Protein AF-A0A537V9W8-F1 (afdb_monomer_lite)

Sequence (168 aa):
MSMQPLAAMGPPVALKEPRRPSRHGRLRAAEVRWGLAFIAPYVAVFLAFVVHPYAYVLWMAADPSLYADLIDDRLFLPTLVNTLLFVGLGVNLKMFLALLLSGFFLRPRRWIRILLAIYVLPWVFAAAQTCLSFHWMLIGEQGLVDGLLLQLFGIEGPIWFNGRWLGL

Radius of gyration: 36.36 Å; chains: 1; bounding box: 36×88×121 Å

Secondary structure (DSSP, 8-state):
----------------------THHHHHHHHHHHHHHHHHHHHHHHIIIIIHHHHHHHHHTT-THHHHHHHH-TTHHHHHHHHHHIIIIIIHHHHHHHHHHHHHHTS--HHHHHHHHHHHGGGGS-HHHHHHHHHHHT-TTT-HHHHHHHHHH-PPPP-TTT-TTT--

pLDDT: mean 80.03, std 14.41, range [41.38, 97.5]

Foldseek 3Di:
DDDDDPPDPDPPPPPPPPPDPCCVVVVVVVVVVVVCVVCVVVVVCCCVPPVVVVVVVVVVVPDPVVVVVQVPDPVNVVVVVVVCCCVVPVVVVVVVVVVVLVVVLVDPDPVNVVVVVVVCVVVPDDPVVVVVVVCQLQQAPRHVVQVVCCVPPVDRRDNQPPDPVSVD

Structure (mmCIF, N/CA/C/O backbone):
data_AF-A0A537V9W8-F1
#
_entry.id   AF-A0A537V9W8-F1
#
loop_
_atom_site.group_PDB
_atom_site.id
_atom_site.type_symbol
_atom_site.label_atom_id
_atom_site.label_alt_id
_atom_site.label_comp_id
_atom_site.label_asym_id
_atom_site.label_entity_id
_atom_site.label_seq_id
_atom_site.pdbx_PDB_ins_code
_atom_site.Cartn_x
_atom_site.Cartn_y
_atom_site.Cartn_z
_atom_site.occupancy
_atom_site.B_iso_or_equiv
_atom_site.auth_seq_id
_atom_site.auth_comp_id
_atom_site.auth_asym_id
_atom_site.auth_atom_id
_atom_site.pdbx_PDB_model_num
ATOM 1 N N . MET A 1 1 ? 4.864 60.487 -85.277 1.00 41.38 1 MET A N 1
ATOM 2 C CA . MET A 1 1 ? 6.188 60.145 -84.709 1.00 41.38 1 MET A CA 1
ATOM 3 C C . MET A 1 1 ? 5.961 59.791 -83.255 1.00 41.38 1 MET A C 1
ATOM 5 O O . MET A 1 1 ? 5.353 60.598 -82.580 1.00 41.38 1 MET A O 1
ATOM 9 N N . SER A 1 2 ? 6.321 58.654 -82.688 1.00 42.88 2 SER A N 1
ATOM 10 C CA . SER A 1 2 ? 6.930 57.402 -83.142 1.00 42.88 2 SER A CA 1
ATOM 11 C C . SER A 1 2 ? 6.913 56.517 -81.892 1.00 42.88 2 SER A C 1
ATOM 13 O O . SER A 1 2 ? 7.166 57.004 -80.794 1.00 42.88 2 SER A O 1
ATOM 15 N N . MET A 1 3 ? 6.581 55.241 -82.058 1.00 45.91 3 MET A N 1
ATOM 16 C CA . MET A 1 3 ? 6.700 54.218 -81.020 1.00 45.91 3 MET A CA 1
ATOM 17 C C . MET A 1 3 ? 8.117 54.180 -80.435 1.00 45.91 3 MET A C 1
ATOM 19 O O . MET A 1 3 ? 9.066 54.239 -81.212 1.00 45.91 3 MET A O 1
ATOM 23 N N . GLN A 1 4 ? 8.254 53.967 -79.122 1.00 61.38 4 GLN A N 1
ATOM 24 C CA . GLN A 1 4 ? 9.169 52.952 -78.581 1.00 61.38 4 GLN A CA 1
ATOM 25 C C . GLN A 1 4 ? 8.904 52.696 -77.082 1.00 61.38 4 GLN A C 1
ATOM 27 O O . GLN A 1 4 ? 8.902 53.636 -76.289 1.00 61.38 4 GLN A O 1
ATOM 32 N N . PRO A 1 5 ? 8.673 51.433 -76.679 1.00 57.50 5 PRO A N 1
ATOM 33 C CA . PRO A 1 5 ? 8.565 51.039 -75.283 1.00 57.50 5 PRO A CA 1
ATOM 34 C C . PRO A 1 5 ? 9.969 50.816 -74.707 1.00 57.50 5 PRO A C 1
ATOM 36 O O . PRO A 1 5 ? 10.781 50.104 -75.299 1.00 57.50 5 PRO A O 1
ATOM 39 N N . LEU A 1 6 ? 10.262 51.385 -73.536 1.00 50.78 6 LEU A N 1
ATOM 40 C CA . LEU A 1 6 ? 11.489 51.067 -72.810 1.00 50.78 6 LEU A CA 1
ATOM 41 C C . LEU A 1 6 ? 11.299 49.720 -72.099 1.00 50.78 6 LEU A C 1
ATOM 43 O O . LEU A 1 6 ? 10.875 49.635 -70.948 1.00 50.78 6 LEU A O 1
ATOM 47 N N . ALA A 1 7 ? 11.574 48.653 -72.842 1.00 58.75 7 ALA A N 1
ATOM 48 C CA . ALA A 1 7 ? 11.777 47.319 -72.314 1.00 58.75 7 ALA A CA 1
ATOM 49 C C . ALA A 1 7 ? 13.014 47.324 -71.403 1.00 58.75 7 ALA A C 1
ATOM 51 O O . ALA A 1 7 ? 14.148 47.316 -71.872 1.00 58.75 7 ALA A O 1
ATOM 52 N N . ALA A 1 8 ? 12.787 47.335 -70.093 1.00 58.97 8 ALA A N 1
ATOM 53 C CA . ALA A 1 8 ? 13.813 47.059 -69.094 1.00 58.97 8 ALA A CA 1
ATOM 54 C C . ALA A 1 8 ? 13.220 46.246 -67.932 1.00 58.97 8 ALA A C 1
ATOM 56 O O . ALA A 1 8 ? 13.356 46.597 -66.766 1.00 58.97 8 ALA A O 1
ATOM 57 N N . MET A 1 9 ? 12.544 45.139 -68.252 1.00 56.44 9 MET A N 1
ATOM 58 C CA . MET A 1 9 ? 12.423 44.020 -67.317 1.00 56.44 9 MET A CA 1
ATOM 59 C C . MET A 1 9 ? 13.551 43.050 -67.657 1.00 56.44 9 MET A C 1
ATOM 61 O O . MET A 1 9 ? 13.447 42.262 -68.596 1.00 56.44 9 MET A O 1
ATOM 65 N N . GLY A 1 10 ? 14.663 43.160 -66.926 1.00 59.12 10 GLY A N 1
ATOM 66 C CA . GLY A 1 10 ? 15.675 42.108 -66.914 1.00 59.12 10 GLY A CA 1
ATOM 67 C C . GLY A 1 10 ? 15.021 40.768 -66.549 1.00 59.12 10 GLY A C 1
ATOM 68 O O . GLY A 1 10 ? 13.994 40.760 -65.863 1.00 59.12 10 GLY A O 1
ATOM 69 N N . PRO A 1 11 ? 15.561 39.634 -67.025 1.00 66.31 11 PRO A N 1
ATOM 70 C CA . PRO A 1 11 ? 14.960 38.336 -66.756 1.00 66.31 11 PRO A CA 1
ATOM 71 C C . PRO A 1 11 ? 14.839 38.140 -65.240 1.00 66.31 11 PRO A C 1
ATOM 73 O O . PRO A 1 11 ? 15.757 38.537 -64.512 1.00 66.31 11 PRO A O 1
ATOM 76 N N . PRO A 1 12 ? 13.745 37.536 -64.734 1.00 61.97 12 PRO A N 1
ATOM 77 C CA . PRO A 1 12 ? 13.698 37.153 -63.336 1.00 61.97 12 PRO A CA 1
ATOM 78 C C . PRO A 1 12 ? 14.886 36.224 -63.110 1.00 61.97 12 PRO A C 1
ATOM 80 O O . PRO A 1 12 ? 14.979 35.157 -63.720 1.00 61.97 12 PRO A O 1
ATOM 83 N N . VAL A 1 13 ? 15.837 36.664 -62.286 1.00 62.78 13 VAL A N 1
ATOM 84 C CA . VAL A 1 13 ? 16.929 35.817 -61.824 1.00 62.78 13 VAL A CA 1
ATOM 85 C C . VAL A 1 13 ? 16.254 34.681 -61.076 1.00 62.78 13 VAL A C 1
ATOM 87 O O . VAL A 1 13 ? 15.817 34.839 -59.937 1.00 62.78 13 VAL A O 1
ATOM 90 N N . ALA A 1 14 ? 16.092 33.550 -61.758 1.00 64.06 14 ALA A N 1
ATOM 91 C CA . ALA A 1 14 ? 15.608 32.326 -61.165 1.00 64.06 14 ALA A CA 1
ATOM 92 C C . ALA A 1 14 ? 16.678 31.887 -60.167 1.00 64.06 14 ALA A C 1
ATOM 94 O O . ALA A 1 14 ? 17.640 31.199 -60.518 1.00 64.06 14 ALA A O 1
ATOM 95 N N . LEU A 1 15 ? 16.538 32.349 -58.922 1.00 61.12 15 LEU A N 1
ATOM 96 C CA . LEU A 1 15 ? 17.266 31.820 -57.786 1.00 61.12 15 LEU A CA 1
ATOM 97 C C . LEU A 1 15 ? 16.910 30.341 -57.729 1.00 61.12 15 LEU A C 1
ATOM 99 O O . LEU A 1 15 ? 15.830 29.945 -57.296 1.00 61.12 15 LEU A O 1
ATOM 103 N N . LYS A 1 16 ? 17.811 29.523 -58.267 1.00 57.47 16 LYS A N 1
ATOM 104 C CA . LYS A 1 16 ? 17.745 28.076 -58.188 1.00 57.47 16 LYS A CA 1
ATOM 105 C C . LYS A 1 16 ? 17.944 27.747 -56.717 1.00 57.47 16 LYS A C 1
ATOM 107 O O . LYS A 1 16 ? 19.079 27.594 -56.269 1.00 57.47 16 LYS A O 1
ATOM 112 N N . GLU A 1 17 ? 16.854 27.728 -55.953 1.00 64.19 17 GLU A N 1
ATOM 113 C CA . GLU A 1 17 ? 16.908 27.307 -54.563 1.00 64.19 17 GLU A CA 1
ATOM 114 C C . GLU A 1 17 ? 17.585 25.935 -54.537 1.00 64.19 17 GLU A C 1
ATOM 116 O O . GLU A 1 17 ? 17.159 25.023 -55.262 1.00 64.19 17 GLU A O 1
ATOM 121 N N . PRO A 1 18 ? 18.679 25.766 -53.777 1.00 58.38 18 PRO A N 1
ATOM 122 C CA . PRO A 1 18 ? 19.305 24.469 -53.673 1.00 58.38 18 PRO A CA 1
ATOM 123 C C . PRO A 1 18 ? 18.274 23.544 -53.032 1.00 58.38 18 PRO A C 1
ATOM 125 O O . PRO A 1 18 ? 17.971 23.668 -51.845 1.00 58.38 18 PRO A O 1
ATOM 128 N N . ARG A 1 19 ? 17.715 22.625 -53.831 1.00 59.91 19 ARG A N 1
ATOM 129 C CA . ARG A 1 19 ? 16.900 21.504 -53.352 1.00 59.91 19 ARG A CA 1
ATOM 130 C C . ARG A 1 19 ? 17.710 20.801 -52.266 1.00 59.91 19 ARG A C 1
ATOM 132 O O . ARG A 1 19 ? 18.621 20.030 -52.565 1.00 59.91 19 ARG A O 1
ATOM 139 N N . ARG A 1 20 ? 17.413 21.104 -51.000 1.00 60.12 20 ARG A N 1
ATOM 140 C CA . ARG A 1 20 ? 18.037 20.438 -49.858 1.00 60.12 20 ARG A CA 1
ATOM 141 C C . ARG A 1 20 ? 17.693 18.952 -49.981 1.00 60.12 20 ARG A C 1
ATOM 143 O O . ARG A 1 20 ? 16.504 18.628 -50.020 1.00 60.12 20 ARG A O 1
ATOM 150 N N . PRO A 1 21 ? 18.677 18.042 -50.076 1.00 55.78 21 PRO A N 1
ATOM 151 C CA . PRO A 1 21 ? 18.371 16.625 -50.161 1.00 55.78 21 PRO A CA 1
ATOM 152 C C . PRO A 1 21 ? 17.635 16.203 -48.886 1.00 55.78 21 PRO A C 1
ATOM 154 O O . PRO A 1 21 ? 17.950 16.662 -47.785 1.00 55.78 21 PRO A O 1
ATOM 157 N N . SER A 1 22 ? 16.642 15.331 -49.036 1.00 57.88 22 SER A N 1
ATOM 158 C CA . SER A 1 22 ? 15.777 14.809 -47.976 1.00 57.88 22 SER A CA 1
ATOM 159 C C . SER A 1 22 ? 16.538 13.904 -46.990 1.00 57.88 22 SER A C 1
ATOM 161 O O . SER A 1 22 ? 16.268 12.715 -46.848 1.00 57.88 22 SER A O 1
ATOM 163 N N . ARG A 1 23 ? 17.479 14.469 -46.221 1.00 55.06 23 ARG A N 1
ATOM 164 C CA . ARG A 1 23 ? 18.140 13.795 -45.084 1.00 55.06 23 ARG A CA 1
ATOM 165 C C . ARG A 1 23 ? 17.179 13.458 -43.933 1.00 55.06 23 ARG A C 1
ATOM 167 O O . ARG A 1 23 ? 17.534 12.671 -43.061 1.00 55.06 23 ARG A O 1
ATOM 174 N N . HIS A 1 24 ? 15.957 13.991 -43.962 1.00 55.22 24 HIS A N 1
ATOM 175 C CA . HIS A 1 24 ? 14.933 13.809 -42.931 1.00 55.22 24 HIS A CA 1
ATOM 176 C C . HIS A 1 24 ? 14.538 12.340 -42.687 1.00 55.22 24 HIS A C 1
ATOM 178 O O . HIS A 1 24 ? 14.212 11.993 -41.559 1.00 55.22 24 HIS A O 1
ATOM 184 N N . GLY A 1 25 ? 14.610 11.450 -43.688 1.00 58.84 25 GLY A N 1
ATOM 185 C CA . GLY A 1 25 ? 14.253 10.033 -43.501 1.00 58.84 25 GLY A CA 1
ATOM 186 C C . GLY A 1 25 ? 15.277 9.234 -42.682 1.00 58.84 25 GLY A C 1
ATOM 187 O O . GLY A 1 25 ? 14.910 8.444 -41.815 1.00 58.84 25 GLY A O 1
ATOM 188 N N . ARG A 1 26 ? 16.579 9.469 -42.912 1.00 59.00 26 ARG A N 1
ATOM 189 C CA . ARG A 1 26 ? 17.666 8.793 -42.177 1.00 59.00 26 ARG A CA 1
ATOM 190 C C . ARG A 1 26 ? 17.887 9.373 -40.781 1.00 59.00 26 ARG A C 1
ATOM 192 O O . ARG A 1 26 ? 18.216 8.614 -39.874 1.00 59.00 26 ARG A O 1
ATOM 199 N N . LEU A 1 27 ? 17.691 10.683 -40.614 1.00 59.25 27 LEU A N 1
ATOM 200 C CA . LEU A 1 27 ? 17.756 11.340 -39.305 1.00 59.25 27 LEU A CA 1
ATOM 201 C C . LEU A 1 27 ? 16.634 10.832 -38.387 1.00 59.25 27 LEU A C 1
ATOM 203 O O . LEU A 1 27 ? 16.935 10.390 -37.286 1.00 59.25 27 LEU A O 1
ATOM 207 N N . ARG A 1 28 ? 15.400 10.684 -38.895 1.00 67.69 28 ARG A N 1
ATOM 208 C CA . ARG A 1 28 ? 14.285 10.075 -38.144 1.00 67.69 28 ARG A CA 1
ATOM 209 C C . ARG A 1 28 ? 14.550 8.631 -37.708 1.00 67.69 28 ARG A C 1
ATOM 211 O O . ARG A 1 28 ? 14.278 8.277 -36.569 1.00 67.69 28 ARG A O 1
ATOM 218 N N . ALA A 1 29 ? 15.109 7.784 -38.576 1.00 72.88 29 ALA A N 1
ATOM 219 C CA . ALA A 1 29 ? 15.437 6.402 -38.203 1.00 72.88 29 ALA A CA 1
ATOM 220 C C . ALA A 1 29 ? 16.586 6.320 -37.178 1.00 72.88 29 ALA A C 1
ATOM 222 O O . ALA A 1 29 ? 16.612 5.428 -36.331 1.00 72.88 29 ALA A O 1
ATOM 223 N N . ALA A 1 30 ? 17.551 7.242 -37.240 1.00 77.81 30 ALA A N 1
ATOM 224 C CA . ALA A 1 30 ? 18.599 7.349 -36.230 1.00 77.81 30 ALA A CA 1
ATOM 225 C C . ALA A 1 30 ? 18.037 7.841 -34.887 1.00 77.81 30 ALA A C 1
ATOM 227 O O . ALA A 1 30 ? 18.322 7.221 -33.869 1.00 77.81 30 ALA A O 1
ATOM 228 N N . GLU A 1 31 ? 17.194 8.872 -34.893 1.00 81.88 31 GLU A N 1
ATOM 229 C CA . GLU A 1 31 ? 16.501 9.404 -33.711 1.00 81.88 31 GLU A CA 1
ATOM 230 C C . GLU A 1 31 ? 15.639 8.338 -33.022 1.00 81.88 31 GLU A C 1
ATOM 232 O O . GLU A 1 31 ? 15.724 8.179 -31.808 1.00 81.88 31 GLU A O 1
ATOM 237 N N . VAL A 1 32 ? 14.886 7.536 -33.785 1.00 83.25 32 VAL A N 1
ATOM 238 C CA . VAL A 1 32 ? 14.079 6.430 -33.238 1.00 83.25 32 VAL A CA 1
ATOM 239 C C . VAL A 1 32 ? 14.953 5.350 -32.600 1.00 83.25 32 VAL A C 1
ATOM 241 O O . VAL A 1 32 ? 14.614 4.854 -31.531 1.00 83.25 32 VAL A O 1
ATOM 244 N N . ARG A 1 33 ? 16.096 4.993 -33.202 1.00 87.56 33 ARG A N 1
ATOM 245 C CA . ARG A 1 33 ? 17.017 4.005 -32.607 1.00 87.56 33 ARG A CA 1
ATOM 246 C C . ARG A 1 33 ? 17.653 4.507 -31.317 1.00 87.56 33 ARG A C 1
ATOM 248 O O . ARG A 1 33 ? 17.763 3.734 -30.374 1.00 87.56 33 ARG A O 1
ATOM 255 N N . TRP A 1 34 ? 18.044 5.779 -31.263 1.00 88.75 34 TRP A N 1
ATOM 256 C CA . TRP A 1 34 ? 18.575 6.378 -30.038 1.00 88.75 34 TRP A CA 1
ATOM 257 C C . TRP A 1 34 ? 17.495 6.504 -28.962 1.00 88.75 34 TRP A C 1
ATOM 259 O O . TRP A 1 34 ? 17.744 6.137 -27.819 1.00 88.75 34 TRP A O 1
ATOM 269 N N . GLY A 1 35 ? 16.276 6.9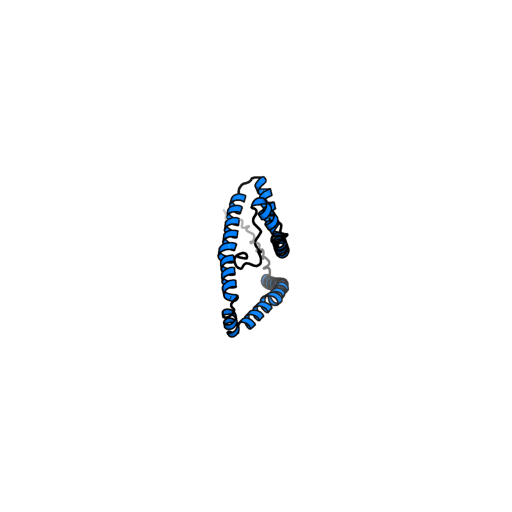08 -29.329 1.00 87.69 35 GLY A N 1
ATOM 270 C CA . GLY A 1 35 ? 15.125 6.897 -28.423 1.00 87.69 35 GLY A CA 1
ATOM 271 C C . GLY A 1 35 ? 14.829 5.499 -27.874 1.00 87.69 35 GLY A C 1
ATOM 272 O O . GLY A 1 35 ? 14.659 5.331 -26.669 1.00 87.69 35 GLY A O 1
ATOM 273 N N . LEU A 1 36 ? 14.857 4.475 -28.732 1.00 89.88 36 LEU A N 1
ATOM 274 C CA . LEU A 1 36 ? 14.677 3.087 -28.313 1.00 89.88 36 LEU A CA 1
ATOM 275 C C . LEU A 1 36 ? 15.817 2.618 -27.403 1.00 89.88 36 LEU A C 1
ATOM 277 O O . LEU A 1 36 ? 15.546 1.944 -26.420 1.00 89.88 36 LEU A O 1
ATOM 281 N N . ALA A 1 37 ? 17.065 3.002 -27.678 1.00 93.38 37 ALA A N 1
ATOM 282 C CA . ALA A 1 37 ? 18.205 2.667 -26.827 1.00 93.38 37 ALA A CA 1
ATOM 283 C C . ALA A 1 37 ? 18.088 3.278 -25.419 1.00 93.38 37 ALA A C 1
ATOM 285 O O . ALA A 1 37 ? 18.449 2.622 -24.447 1.00 93.38 37 ALA A O 1
ATOM 286 N N . PHE A 1 38 ? 17.532 4.489 -25.291 1.00 94.81 38 PHE A N 1
ATOM 287 C CA . PHE A 1 38 ? 17.257 5.104 -23.986 1.00 94.81 38 PHE A CA 1
ATOM 288 C C . PHE A 1 38 ? 16.103 4.432 -23.236 1.00 94.81 38 PHE A C 1
ATOM 290 O O . PHE A 1 38 ? 16.152 4.326 -22.014 1.00 94.81 38 PHE A O 1
ATOM 297 N N . ILE A 1 39 ? 15.078 3.961 -23.949 1.00 96.00 39 ILE A N 1
ATOM 298 C CA . ILE A 1 39 ? 13.910 3.293 -23.353 1.00 96.00 39 ILE A CA 1
ATOM 299 C C . ILE A 1 39 ? 14.207 1.819 -23.026 1.00 96.00 39 ILE A C 1
ATOM 301 O O . ILE A 1 39 ? 13.679 1.283 -22.052 1.00 96.00 39 ILE A O 1
ATOM 305 N N . ALA A 1 40 ? 15.076 1.171 -23.804 1.00 95.56 40 ALA A N 1
ATOM 306 C CA . ALA A 1 40 ? 15.434 -0.237 -23.677 1.00 95.56 40 ALA A CA 1
ATOM 307 C C . ALA A 1 40 ? 15.793 -0.680 -22.245 1.00 95.56 40 ALA A C 1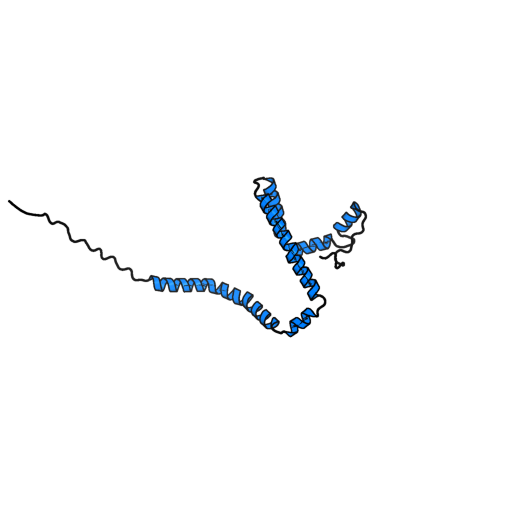
ATOM 309 O O . ALA A 1 40 ? 15.224 -1.683 -21.817 1.00 95.56 40 ALA A O 1
ATOM 310 N N . PRO A 1 41 ? 16.650 0.017 -21.465 1.00 96.00 41 PRO A N 1
ATOM 311 C CA . PRO A 1 41 ? 16.949 -0.404 -20.096 1.00 96.00 41 PRO A CA 1
ATOM 312 C C . PRO A 1 41 ? 15.723 -0.343 -19.177 1.00 96.00 41 PRO A C 1
ATOM 314 O O . PRO A 1 41 ? 15.530 -1.246 -18.367 1.00 96.00 41 PRO A O 1
ATOM 317 N N . TYR A 1 42 ? 14.851 0.660 -19.329 1.00 95.94 42 TYR A N 1
ATOM 318 C CA . TYR A 1 42 ? 13.619 0.759 -18.539 1.00 95.94 42 TYR A CA 1
ATOM 319 C C . TYR A 1 42 ? 12.653 -0.377 -18.864 1.00 95.94 42 TYR A C 1
ATOM 321 O O . TYR A 1 42 ? 12.108 -1.003 -17.957 1.00 95.94 42 TYR A O 1
ATOM 329 N N . VAL A 1 43 ? 12.473 -0.673 -20.153 1.00 96.75 43 VAL A N 1
ATOM 330 C CA . VAL A 1 43 ? 11.626 -1.787 -20.595 1.00 96.75 43 VAL A CA 1
ATOM 331 C C . VAL A 1 43 ? 12.211 -3.115 -20.134 1.00 96.75 43 VAL A C 1
ATOM 333 O O . VAL A 1 43 ? 11.468 -3.949 -19.633 1.00 96.75 43 VAL A O 1
ATOM 336 N N . ALA A 1 44 ? 13.526 -3.310 -20.232 1.00 96.94 44 ALA A N 1
ATOM 337 C CA . ALA A 1 44 ? 14.178 -4.528 -19.765 1.00 96.94 44 ALA A CA 1
ATOM 338 C C . ALA A 1 44 ? 13.958 -4.749 -18.261 1.00 96.94 44 ALA A C 1
ATOM 340 O O . ALA A 1 44 ? 13.559 -5.841 -17.861 1.00 96.94 44 ALA A O 1
ATOM 341 N N . VAL A 1 45 ? 14.139 -3.711 -17.436 1.00 97.38 45 VAL A N 1
ATOM 342 C CA . VAL A 1 45 ? 13.867 -3.778 -15.990 1.00 97.38 45 VAL A CA 1
ATOM 343 C C . VAL A 1 45 ? 12.387 -4.056 -15.723 1.00 97.38 45 VAL A C 1
ATOM 345 O O . VAL A 1 45 ? 12.069 -4.931 -14.922 1.00 97.38 45 VAL A O 1
ATOM 348 N N . PHE A 1 46 ? 11.475 -3.373 -16.416 1.00 97.50 46 PHE A N 1
ATOM 349 C CA . PHE A 1 46 ? 10.036 -3.606 -16.277 1.00 97.50 46 PHE A CA 1
ATOM 350 C C . PHE A 1 46 ? 9.650 -5.047 -16.640 1.00 97.50 46 PHE A C 1
ATOM 352 O O . PHE A 1 46 ? 8.914 -5.703 -15.906 1.00 97.50 46 PHE A O 1
ATOM 359 N N . LEU A 1 47 ? 10.179 -5.583 -17.737 1.00 97.50 47 LEU A N 1
ATOM 360 C CA . LEU A 1 47 ? 9.912 -6.959 -18.145 1.00 97.50 47 LEU A CA 1
ATOM 361 C C . LEU A 1 47 ? 10.479 -7.968 -17.139 1.00 97.50 47 LEU A C 1
ATOM 363 O O . LEU A 1 47 ? 9.779 -8.902 -16.755 1.00 97.50 47 LEU A O 1
ATOM 367 N N . ALA A 1 48 ? 11.714 -7.761 -16.682 1.00 97.19 48 ALA A N 1
ATOM 368 C CA . ALA A 1 48 ? 12.391 -8.677 -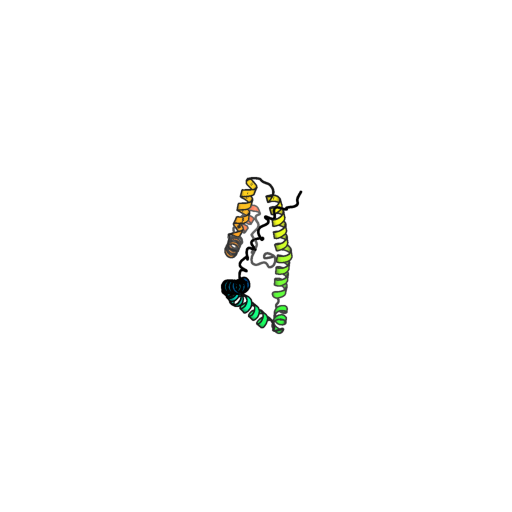15.768 1.00 97.19 48 ALA A CA 1
ATOM 369 C C . ALA A 1 48 ? 11.784 -8.681 -14.355 1.00 97.19 48 ALA A C 1
ATOM 371 O O . ALA A 1 48 ? 11.656 -9.741 -13.750 1.00 97.19 48 ALA A O 1
ATOM 372 N N . PHE A 1 49 ? 11.399 -7.516 -13.825 1.00 97.06 49 PHE A N 1
ATOM 373 C CA . PHE A 1 49 ? 10.967 -7.379 -12.427 1.00 97.06 49 PHE A CA 1
ATOM 374 C C . PHE A 1 49 ? 9.462 -7.201 -12.240 1.00 97.06 49 PHE A C 1
ATOM 376 O O . PHE A 1 49 ? 8.976 -7.359 -11.124 1.00 97.06 49 PHE A O 1
ATOM 383 N N . VAL A 1 50 ? 8.712 -6.889 -13.297 1.00 96.62 50 VAL A N 1
ATOM 384 C CA . VAL A 1 50 ? 7.248 -6.797 -13.239 1.00 96.62 50 VAL A CA 1
ATOM 385 C C . VAL A 1 50 ? 6.640 -7.914 -14.070 1.00 96.62 50 VAL A C 1
ATOM 387 O O . VAL A 1 50 ? 5.980 -8.791 -13.530 1.00 96.62 50 VAL A O 1
ATOM 390 N N . VAL A 1 51 ? 6.892 -7.965 -15.374 1.00 97.19 51 VAL A N 1
ATOM 391 C CA . VAL A 1 51 ? 6.159 -8.919 -16.226 1.00 97.19 51 VAL A CA 1
ATOM 392 C C . VAL A 1 51 ? 6.499 -10.373 -15.900 1.00 97.19 51 VAL A C 1
ATOM 394 O O . VAL A 1 51 ? 5.587 -11.184 -15.765 1.00 97.19 51 VAL A O 1
ATOM 397 N N . HIS A 1 52 ? 7.777 -10.702 -15.713 1.00 96.25 52 HIS A N 1
ATOM 398 C CA . HIS A 1 52 ? 8.207 -12.061 -15.386 1.00 96.25 52 HIS A CA 1
ATOM 399 C C . HIS A 1 52 ? 7.566 -12.620 -14.097 1.00 96.25 52 HIS A C 1
ATOM 401 O O . HIS A 1 52 ? 6.938 -13.677 -14.183 1.00 96.25 52 HIS A O 1
ATOM 407 N N . PRO A 1 53 ? 7.648 -11.962 -12.916 1.00 97.31 53 PRO A N 1
ATOM 408 C CA . PRO A 1 53 ? 7.033 -12.510 -11.706 1.00 97.31 53 PRO A CA 1
ATOM 409 C C . PRO A 1 53 ? 5.508 -12.602 -11.804 1.00 97.31 53 PRO A C 1
ATOM 411 O O . PRO A 1 53 ? 4.943 -13.599 -11.365 1.00 97.31 53 PRO A O 1
ATOM 414 N N . TYR A 1 54 ? 4.831 -11.629 -12.422 1.00 96.69 54 TYR A N 1
ATOM 415 C CA . TYR A 1 54 ? 3.377 -11.704 -12.595 1.00 96.69 54 TYR A CA 1
ATOM 416 C C . TYR A 1 54 ? 2.964 -12.840 -13.538 1.00 96.69 54 TYR A C 1
ATOM 418 O O . TYR A 1 54 ? 2.023 -13.571 -13.234 1.00 96.69 54 TYR A O 1
ATOM 426 N N . ALA A 1 55 ? 3.678 -13.035 -14.649 1.00 96.38 55 ALA A N 1
ATOM 427 C CA . ALA A 1 55 ? 3.428 -14.151 -15.558 1.00 96.38 55 ALA A CA 1
ATOM 428 C C . ALA A 1 55 ? 3.635 -15.503 -14.860 1.00 96.38 55 ALA A C 1
ATOM 430 O O . ALA A 1 55 ? 2.816 -16.406 -15.019 1.00 96.38 55 ALA A O 1
ATOM 431 N N . TYR A 1 56 ? 4.685 -15.621 -14.042 1.00 95.25 56 TYR A N 1
ATOM 432 C CA . TYR A 1 56 ? 4.949 -16.823 -13.255 1.00 95.25 56 TYR A CA 1
ATOM 433 C C . TYR A 1 56 ? 3.833 -17.113 -12.240 1.00 95.25 56 TYR A C 1
ATOM 435 O O . TYR A 1 56 ? 3.363 -18.245 -12.148 1.00 95.25 56 TYR A O 1
ATOM 443 N N . VAL A 1 57 ? 3.354 -16.091 -11.521 1.00 93.44 57 VAL A N 1
ATOM 444 C CA . VAL A 1 57 ? 2.240 -16.237 -10.570 1.00 93.44 57 VAL A CA 1
ATOM 445 C C . VAL A 1 57 ? 0.954 -16.661 -11.279 1.00 93.44 57 VAL A C 1
ATOM 447 O O . VAL A 1 57 ? 0.269 -17.552 -10.791 1.00 93.44 57 VAL A O 1
ATOM 450 N N . LEU A 1 58 ? 0.634 -16.073 -12.436 1.00 94.12 58 LEU A N 1
ATOM 451 C CA . LEU A 1 58 ? -0.554 -16.451 -13.211 1.00 94.12 58 LEU A CA 1
ATOM 452 C C . LEU A 1 58 ? -0.470 -17.880 -13.748 1.00 94.12 58 LEU A C 1
ATOM 454 O O . LEU A 1 58 ? -1.477 -18.580 -13.772 1.00 94.12 58 LEU A O 1
ATOM 458 N N . TRP A 1 59 ? 0.722 -18.319 -14.153 1.00 94.06 59 TRP A N 1
ATOM 459 C CA . TRP A 1 59 ? 0.944 -19.702 -14.561 1.00 94.06 59 TRP A CA 1
ATOM 460 C C . TRP A 1 59 ? 0.732 -20.676 -13.395 1.00 94.06 59 TRP A C 1
ATOM 462 O O . TRP A 1 59 ? 0.061 -21.688 -13.568 1.00 94.06 59 TRP A O 1
ATOM 472 N N . MET A 1 60 ? 1.224 -20.340 -12.199 1.00 91.50 60 MET A N 1
ATOM 473 C CA . MET A 1 60 ? 1.018 -21.150 -10.994 1.00 91.50 60 MET A CA 1
ATOM 474 C C . MET A 1 60 ? -0.446 -21.154 -10.531 1.00 91.50 60 MET A C 1
ATOM 476 O O . MET A 1 60 ? -0.958 -22.185 -10.111 1.00 91.50 60 MET A O 1
ATOM 480 N N . ALA A 1 61 ? -1.136 -20.018 -10.640 1.00 89.94 61 ALA A N 1
ATOM 481 C CA . ALA A 1 61 ? -2.541 -19.877 -10.267 1.00 89.94 61 ALA A CA 1
ATOM 482 C C . ALA A 1 61 ? -3.512 -20.535 -11.264 1.00 89.94 61 ALA A C 1
ATOM 484 O O . ALA A 1 61 ? -4.701 -20.605 -10.986 1.00 89.94 61 ALA A O 1
ATOM 485 N N . ALA A 1 62 ? -3.043 -21.007 -12.423 1.00 90.56 62 ALA A N 1
ATOM 486 C CA . ALA A 1 62 ? -3.910 -21.591 -13.443 1.00 90.56 62 ALA A CA 1
ATOM 487 C C . ALA A 1 62 ? -4.489 -22.966 -13.058 1.00 90.56 62 ALA A C 1
ATOM 489 O O . ALA A 1 62 ? -5.398 -23.438 -13.740 1.00 90.56 62 ALA A O 1
ATOM 490 N N . ASP A 1 63 ? -3.977 -23.613 -12.006 1.00 90.44 63 ASP A N 1
ATOM 491 C CA . ASP A 1 63 ? -4.474 -24.908 -11.540 1.00 90.44 63 ASP A CA 1
ATOM 492 C C . ASP A 1 63 ? -5.848 -24.762 -10.843 1.00 90.44 63 ASP A C 1
ATOM 494 O O . ASP A 1 63 ? -5.939 -24.116 -9.793 1.00 90.44 63 ASP A O 1
ATOM 498 N N . PRO A 1 64 ? -6.932 -25.361 -11.381 1.00 86.06 64 PRO A N 1
ATOM 499 C CA . PRO A 1 64 ? -8.274 -25.249 -10.808 1.00 86.06 64 PRO A CA 1
ATOM 500 C C . PRO A 1 64 ? -8.407 -25.827 -9.393 1.00 86.06 64 PRO A C 1
ATOM 502 O O . PRO A 1 64 ? -9.295 -25.405 -8.649 1.00 86.06 64 PRO A O 1
ATOM 505 N N . SER A 1 65 ? -7.553 -26.787 -9.022 1.00 89.44 65 SER A N 1
ATOM 506 C CA . SER A 1 65 ? -7.604 -27.445 -7.709 1.00 89.44 65 SER A CA 1
ATOM 507 C C . SER A 1 65 ? -7.323 -26.474 -6.556 1.00 89.44 65 SER A C 1
ATOM 509 O O . SER A 1 65 ? -8.001 -26.524 -5.532 1.00 89.44 65 SER A O 1
ATOM 511 N N . LEU A 1 66 ? -6.436 -25.497 -6.776 1.00 87.94 66 LEU A N 1
ATOM 512 C CA . 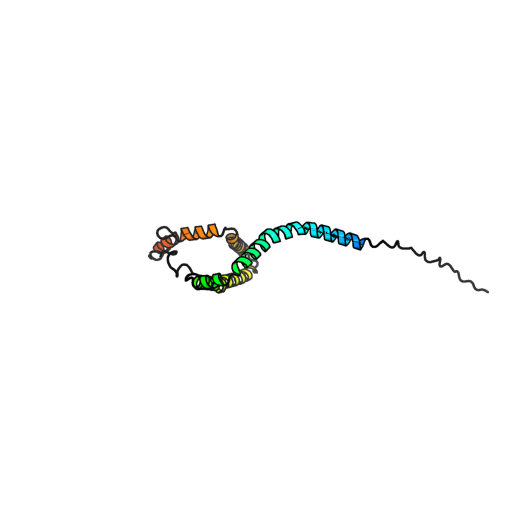LEU A 1 66 ? -6.069 -24.474 -5.792 1.00 87.94 66 LEU A CA 1
ATOM 513 C C . LEU A 1 66 ? -7.263 -23.624 -5.340 1.00 87.94 66 LEU A C 1
ATOM 515 O O . LEU A 1 66 ? -7.315 -23.174 -4.199 1.00 87.94 66 LEU A O 1
ATOM 519 N N . TYR A 1 67 ? -8.233 -23.392 -6.226 1.00 87.88 67 TYR A N 1
ATOM 520 C CA . TYR A 1 67 ? -9.417 -22.598 -5.901 1.00 87.88 67 TYR A CA 1
ATOM 521 C C . TYR A 1 67 ? -10.429 -23.374 -5.057 1.00 87.88 67 TYR A C 1
ATOM 523 O O . TYR A 1 67 ? -11.111 -22.768 -4.232 1.00 87.88 67 TYR A O 1
ATOM 531 N N . ALA A 1 68 ? -10.530 -24.693 -5.250 1.00 88.12 68 ALA A N 1
ATOM 532 C CA . ALA A 1 68 ? -11.394 -25.540 -4.433 1.00 88.12 68 ALA A CA 1
ATOM 533 C C . ALA A 1 68 ? -10.892 -25.576 -2.983 1.00 88.12 68 ALA A C 1
ATOM 535 O O . ALA A 1 68 ? -11.669 -25.318 -2.065 1.00 88.12 68 ALA A O 1
ATOM 536 N N . ASP A 1 69 ? -9.584 -25.771 -2.803 1.00 88.38 69 ASP A N 1
ATOM 537 C CA . ASP A 1 69 ? -8.939 -25.767 -1.486 1.00 88.38 69 ASP A CA 1
ATOM 538 C C . ASP A 1 69 ? -9.059 -24.399 -0.792 1.00 88.38 69 ASP A C 1
ATOM 540 O O . ASP A 1 69 ? -9.299 -24.318 0.412 1.00 88.38 69 ASP A O 1
ATOM 544 N N . LEU A 1 70 ? -8.953 -23.302 -1.552 1.00 87.62 70 LEU A N 1
ATOM 545 C CA . LEU A 1 70 ? -9.060 -21.943 -1.017 1.00 87.62 70 LEU A CA 1
ATOM 546 C C . LEU A 1 70 ? -10.470 -21.606 -0.513 1.00 87.62 70 LEU A C 1
ATOM 548 O O . LEU A 1 70 ? -10.617 -20.887 0.473 1.00 87.62 70 LEU A O 1
ATOM 552 N N . ILE A 1 71 ? -11.511 -22.095 -1.190 1.00 88.00 71 ILE A N 1
ATOM 553 C CA . ILE A 1 71 ? -12.906 -21.856 -0.789 1.00 88.00 71 ILE A CA 1
ATOM 554 C C . ILE A 1 71 ? -13.284 -22.704 0.431 1.00 88.00 71 ILE A C 1
ATOM 556 O O . ILE A 1 71 ? -14.099 -22.258 1.240 1.00 88.00 71 ILE A O 1
ATOM 560 N N . ASP A 1 72 ? -12.695 -23.893 0.576 1.00 90.62 72 ASP A N 1
ATOM 561 C CA . ASP A 1 72 ? -12.927 -24.763 1.735 1.00 90.62 72 ASP A CA 1
ATOM 562 C C . ASP A 1 72 ? -12.245 -24.235 3.017 1.00 90.62 72 ASP A C 1
ATOM 564 O O . ASP A 1 72 ? -12.619 -24.592 4.140 1.00 90.62 72 ASP A O 1
ATOM 568 N N . ASP A 1 73 ? -11.284 -23.312 2.880 1.00 90.69 73 ASP A N 1
ATOM 569 C CA . ASP A 1 73 ? -10.647 -22.653 4.016 1.00 90.69 73 ASP A CA 1
ATOM 570 C C . ASP A 1 73 ? -11.631 -21.740 4.776 1.00 90.69 73 ASP A C 1
ATOM 572 O O . ASP A 1 73 ? -12.183 -20.754 4.274 1.00 90.69 73 ASP A O 1
ATOM 576 N N . ARG A 1 74 ? -11.784 -22.029 6.072 1.00 89.06 74 ARG A N 1
ATOM 577 C CA . ARG A 1 74 ? -12.644 -21.297 7.013 1.00 89.06 74 ARG A CA 1
ATOM 578 C C . ARG A 1 74 ? -12.260 -19.825 7.177 1.00 89.06 74 ARG A C 1
ATOM 580 O O . ARG A 1 74 ? -13.096 -19.040 7.628 1.00 89.06 74 ARG A O 1
ATOM 587 N N . LEU A 1 75 ? -11.021 -19.447 6.868 1.00 88.44 75 LEU A N 1
ATOM 588 C CA . LEU A 1 75 ? -10.524 -18.075 6.994 1.00 88.44 75 LEU A CA 1
ATOM 589 C C . LEU A 1 75 ? -10.689 -17.250 5.716 1.00 88.44 75 LEU A C 1
ATOM 591 O O . LEU A 1 75 ? -10.724 -16.017 5.799 1.00 88.44 75 LEU A O 1
ATOM 595 N N . PHE A 1 76 ? -10.817 -17.890 4.552 1.00 88.94 76 PHE A N 1
ATOM 596 C CA . PHE A 1 76 ? -10.825 -17.191 3.269 1.00 88.94 76 PHE A CA 1
ATOM 597 C C . PHE A 1 76 ? -12.039 -16.267 3.119 1.00 88.94 76 PHE A C 1
ATOM 599 O O . PHE A 1 76 ? -11.883 -15.062 2.907 1.00 88.94 76 PHE A O 1
ATOM 606 N N . LEU A 1 77 ? -13.251 -16.800 3.304 1.00 88.00 77 LEU A N 1
ATOM 607 C CA . LEU A 1 77 ? -14.484 -16.020 3.152 1.00 88.00 77 LEU A CA 1
ATOM 608 C C . LEU A 1 77 ? -14.598 -14.855 4.154 1.00 88.00 77 LEU A C 1
ATOM 610 O O . LEU A 1 77 ? -14.884 -13.739 3.710 1.00 88.00 77 LEU A O 1
ATOM 614 N N . PRO A 1 78 ? -14.339 -15.030 5.468 1.00 89.88 78 PRO A N 1
ATOM 615 C CA . PRO A 1 78 ? -14.331 -13.906 6.403 1.00 89.88 78 PRO A CA 1
ATOM 616 C C . PRO A 1 78 ? -13.311 -12.826 6.029 1.00 89.88 78 PRO A C 1
ATOM 618 O O . PRO A 1 78 ? -13.632 -11.640 6.061 1.00 89.88 78 PRO A O 1
ATOM 621 N N . THR A 1 79 ? -12.100 -13.216 5.626 1.00 91.00 79 THR A N 1
ATOM 622 C CA . THR A 1 79 ? -11.042 -12.265 5.248 1.00 91.00 79 THR A CA 1
ATOM 623 C C . THR A 1 79 ? -11.411 -11.484 3.986 1.00 91.00 79 THR A C 1
ATOM 625 O O . THR A 1 79 ? -11.187 -10.271 3.912 1.00 91.00 79 THR A O 1
ATOM 628 N N . LEU A 1 80 ? -12.027 -12.153 3.008 1.00 91.88 80 LEU A N 1
ATOM 629 C CA . LEU A 1 80 ? -12.529 -11.525 1.790 1.00 91.88 80 LEU A CA 1
ATOM 630 C C . LEU A 1 80 ? -13.624 -10.497 2.101 1.00 91.88 80 LEU A C 1
ATOM 632 O O . LEU A 1 80 ? -13.552 -9.365 1.624 1.00 91.88 80 LEU A O 1
ATOM 636 N N . VAL A 1 81 ? -14.601 -10.858 2.938 1.00 92.31 81 VAL A N 1
ATOM 637 C CA . VAL A 1 81 ? -15.672 -9.944 3.361 1.00 92.31 81 VAL A CA 1
ATOM 638 C C . VAL A 1 81 ? -15.102 -8.752 4.125 1.00 92.31 81 VAL A C 1
ATOM 640 O O . VAL A 1 81 ? -15.453 -7.618 3.813 1.00 92.31 81 VAL A O 1
ATOM 643 N N . ASN A 1 82 ? -14.178 -8.972 5.059 1.00 90.75 82 ASN A N 1
ATOM 644 C CA . ASN A 1 82 ? -13.539 -7.890 5.811 1.00 90.75 82 ASN A CA 1
ATOM 645 C C . ASN A 1 82 ? -12.785 -6.929 4.884 1.00 90.75 82 ASN A C 1
ATOM 647 O O . ASN A 1 82 ? -12.884 -5.715 5.035 1.00 90.75 82 ASN A O 1
ATOM 651 N N . THR A 1 83 ? -12.087 -7.459 3.877 1.00 93.19 83 THR A N 1
ATOM 652 C CA . THR A 1 83 ? -11.380 -6.649 2.876 1.00 93.19 83 THR A CA 1
ATOM 653 C C . THR A 1 83 ? -12.359 -5.850 2.019 1.00 93.19 83 THR A C 1
ATOM 655 O O . THR A 1 83 ? -12.154 -4.657 1.797 1.00 93.19 83 THR A O 1
ATOM 658 N N . LEU A 1 84 ? -13.453 -6.470 1.571 1.00 94.44 84 LEU A N 1
ATOM 659 C CA . LEU A 1 84 ? -14.499 -5.788 0.810 1.00 94.44 84 LEU A CA 1
ATOM 660 C C . LEU A 1 84 ? -15.192 -4.702 1.635 1.00 94.44 84 LEU A C 1
ATOM 662 O O . LEU A 1 84 ? -15.445 -3.622 1.109 1.00 94.44 84 LEU A O 1
ATOM 666 N N . LEU A 1 85 ? -15.450 -4.942 2.921 1.00 93.81 85 LEU A N 1
ATOM 667 C CA . LEU A 1 85 ? -15.986 -3.936 3.837 1.00 93.81 85 LEU A CA 1
ATOM 668 C C . LEU A 1 85 ? -14.984 -2.803 4.072 1.00 93.81 85 LEU A C 1
ATOM 670 O O . LEU A 1 85 ? -15.362 -1.636 4.017 1.00 93.81 85 LEU A O 1
ATOM 674 N N . PHE A 1 86 ? -13.703 -3.113 4.263 1.00 91.62 86 PHE A N 1
ATOM 675 C CA . PHE A 1 86 ? -12.655 -2.109 4.435 1.00 91.62 86 PHE A CA 1
ATOM 676 C C . PHE A 1 86 ? -12.493 -1.226 3.191 1.00 91.62 86 PHE A C 1
ATOM 678 O O . PHE A 1 86 ? -12.425 -0.000 3.293 1.00 91.62 86 PHE A O 1
ATOM 685 N N . VAL A 1 87 ? -12.470 -1.821 1.998 1.00 95.19 87 VAL A N 1
ATOM 686 C CA . VAL A 1 87 ? -12.382 -1.068 0.740 1.00 95.19 87 VAL A CA 1
ATOM 687 C C . VAL A 1 87 ? -13.685 -0.310 0.478 1.00 95.19 87 VAL A C 1
ATOM 689 O O . VAL A 1 87 ? -13.664 0.879 0.168 1.00 95.19 87 VAL A O 1
ATOM 692 N N . GLY A 1 88 ? -14.829 -0.966 0.650 1.00 94.31 88 GLY A N 1
ATOM 693 C CA . GLY A 1 88 ? -16.148 -0.393 0.405 1.00 94.31 88 GLY A CA 1
ATOM 694 C C . GLY A 1 88 ? -16.488 0.759 1.347 1.00 94.31 88 GLY A C 1
ATOM 695 O O . GLY A 1 88 ? -16.968 1.789 0.890 1.00 94.31 88 GLY A O 1
ATOM 696 N N . LEU A 1 89 ? -16.199 0.639 2.640 1.00 94.94 89 LEU A N 1
ATOM 697 C CA . LEU A 1 89 ? -16.523 1.664 3.630 1.00 94.94 89 LEU A CA 1
ATOM 698 C C . LEU A 1 89 ? -15.316 2.541 3.964 1.00 94.94 89 LEU A C 1
ATOM 700 O O . LEU A 1 89 ? -15.396 3.761 3.852 1.00 94.94 89 LEU A O 1
ATOM 704 N N . GLY A 1 90 ? -14.189 1.938 4.339 1.00 91.69 90 GLY A N 1
ATOM 705 C CA . GLY A 1 90 ? -13.006 2.654 4.821 1.00 91.69 90 GLY A CA 1
ATOM 706 C C . GLY A 1 90 ? -12.375 3.558 3.762 1.00 91.69 90 GLY A C 1
ATOM 707 O O . GLY A 1 90 ? -12.122 4.738 4.020 1.00 91.69 90 GLY A O 1
ATOM 708 N N . VAL A 1 91 ? -12.162 3.049 2.544 1.00 93.56 91 VAL A N 1
ATOM 709 C CA . VAL A 1 91 ? -11.567 3.859 1.464 1.00 93.56 91 VAL A CA 1
ATOM 710 C C . VAL A 1 91 ? -12.523 4.963 1.018 1.00 93.56 91 VAL A C 1
ATOM 712 O O . VAL A 1 91 ? -12.095 6.111 0.892 1.00 93.56 91 VAL A O 1
ATOM 715 N N . ASN A 1 92 ? -13.811 4.656 0.842 1.00 94.38 92 ASN A N 1
ATOM 716 C CA . ASN A 1 92 ? -14.809 5.656 0.455 1.00 94.38 92 ASN A CA 1
ATOM 717 C C . ASN A 1 92 ? -14.971 6.746 1.518 1.00 94.38 92 ASN A C 1
ATOM 719 O O . ASN A 1 92 ? -14.985 7.929 1.179 1.00 94.38 92 ASN A O 1
ATOM 723 N N . LEU A 1 93 ? -15.006 6.379 2.801 1.00 95.12 93 LEU A N 1
ATOM 724 C CA . LEU A 1 93 ? -15.045 7.339 3.899 1.00 95.12 93 LEU A CA 1
ATOM 725 C C . LEU A 1 93 ? -13.790 8.222 3.903 1.00 95.12 93 LEU A C 1
ATOM 727 O O . LEU A 1 93 ? -13.907 9.443 4.000 1.00 95.12 93 LEU A O 1
ATOM 731 N N . LYS A 1 94 ? -12.595 7.643 3.704 1.00 91.06 94 LYS A N 1
ATOM 732 C CA . LYS A 1 94 ? -11.347 8.415 3.574 1.00 91.06 94 LYS A CA 1
ATOM 733 C C . LYS A 1 94 ? -11.413 9.407 2.413 1.00 91.06 94 LYS A C 1
ATOM 735 O O . LYS A 1 94 ? -11.007 10.556 2.574 1.00 91.06 94 LYS A O 1
ATOM 740 N N . MET A 1 95 ? -11.917 8.984 1.253 1.00 93.56 95 MET A N 1
ATOM 741 C CA . MET A 1 95 ? -12.074 9.856 0.085 1.00 93.56 95 MET A CA 1
ATOM 742 C C . MET A 1 95 ? -13.094 10.967 0.344 1.00 93.56 95 MET A C 1
ATOM 744 O O . MET A 1 95 ? -12.821 12.123 0.029 1.00 93.56 95 MET A O 1
ATOM 748 N N . PHE A 1 96 ? -14.223 10.651 0.977 1.00 95.06 96 PHE A N 1
ATOM 749 C CA . PHE A 1 96 ? -15.234 11.635 1.353 1.00 95.06 96 PHE A CA 1
ATOM 750 C C . PHE A 1 96 ? -14.679 12.682 2.328 1.00 95.06 96 PHE A C 1
ATOM 752 O O . PHE A 1 96 ? -14.810 13.882 2.081 1.00 95.06 96 PHE A O 1
ATOM 759 N N . LEU A 1 97 ? -13.984 12.253 3.389 1.00 91.19 97 LEU A N 1
ATOM 760 C CA . LEU A 1 97 ? -13.316 13.164 4.324 1.00 91.19 97 LEU A CA 1
ATOM 761 C C . LEU A 1 97 ? -12.253 14.011 3.619 1.00 91.19 97 LEU A C 1
ATOM 763 O O . LEU A 1 97 ? -12.165 15.208 3.883 1.00 91.19 97 LEU A O 1
ATOM 767 N N . ALA A 1 98 ? -11.468 13.421 2.712 1.00 89.88 98 ALA A N 1
ATOM 768 C CA . ALA A 1 98 ? -10.457 14.145 1.948 1.00 89.88 98 ALA A CA 1
ATOM 769 C C . ALA A 1 98 ? -11.079 15.218 1.042 1.00 89.88 98 ALA A C 1
ATOM 771 O O . ALA A 1 98 ? -10.546 16.321 0.960 1.00 89.88 98 ALA A O 1
ATOM 772 N N . LEU A 1 99 ? -12.221 14.935 0.409 1.00 90.69 99 LEU A N 1
ATOM 773 C CA . LEU A 1 99 ? -12.967 15.913 -0.388 1.00 90.69 99 LEU A CA 1
ATOM 774 C C . LEU A 1 99 ? -13.533 17.040 0.484 1.00 90.69 99 LEU A C 1
ATOM 776 O O . LEU A 1 99 ? -13.416 18.212 0.124 1.00 90.69 99 LEU A O 1
ATOM 780 N N . LEU A 1 100 ? -14.087 16.707 1.652 1.00 89.50 100 LEU A N 1
ATOM 781 C CA . LEU A 1 100 ? -14.604 17.691 2.604 1.00 89.50 100 LEU A CA 1
ATOM 782 C C . LEU A 1 100 ? -13.481 18.610 3.115 1.00 89.50 100 LEU A C 1
ATOM 784 O O . LEU A 1 100 ? -13.629 19.836 3.104 1.00 89.50 100 LEU A O 1
ATOM 788 N N . LEU A 1 101 ? -12.330 18.038 3.485 1.00 86.88 101 LEU A N 1
ATOM 789 C CA . LEU A 1 101 ? -11.134 18.794 3.876 1.00 86.88 101 LEU A CA 1
ATOM 790 C C . LEU A 1 101 ? -10.564 19.613 2.718 1.00 86.88 101 LEU A C 1
ATOM 792 O O . LEU A 1 101 ? -10.177 20.760 2.922 1.00 86.88 101 LEU A O 1
ATOM 796 N N . SER A 1 102 ? -10.542 19.059 1.505 1.00 86.62 102 SER A N 1
ATOM 797 C CA . SER A 1 102 ? -10.108 19.780 0.309 1.00 86.62 102 SER A CA 1
ATOM 798 C C . SER A 1 102 ? -10.952 21.036 0.122 1.00 86.62 102 SER A C 1
ATOM 800 O O . SER A 1 102 ? -10.382 22.120 0.038 1.00 86.62 102 SER A O 1
ATOM 802 N N . GLY A 1 103 ? -12.285 20.911 0.207 1.00 83.31 103 GLY A N 1
ATOM 803 C CA . GLY A 1 103 ? -13.240 22.023 0.207 1.00 83.31 103 GLY A CA 1
ATOM 804 C C . GLY A 1 103 ? -12.959 23.073 1.288 1.00 83.31 103 GLY A C 1
ATOM 805 O O . GLY A 1 103 ? -12.992 24.279 1.029 1.00 83.31 103 GLY A O 1
ATOM 806 N N . PHE A 1 104 ? -12.624 22.627 2.499 1.00 83.69 104 PHE A N 1
ATOM 807 C CA . PHE A 1 104 ? -12.236 23.504 3.604 1.00 83.69 104 PHE A CA 1
ATOM 808 C C . PHE A 1 104 ? -10.928 24.269 3.321 1.00 83.69 104 PHE A C 1
ATOM 810 O O . PHE A 1 104 ? -10.803 25.442 3.689 1.00 83.69 104 PHE A O 1
ATOM 817 N N . PHE A 1 105 ? -9.985 23.653 2.603 1.00 80.19 105 PHE A N 1
ATOM 818 C CA . PHE A 1 105 ? -8.689 24.239 2.250 1.00 80.19 105 PHE A CA 1
ATOM 819 C C . PHE A 1 105 ? -8.730 25.286 1.128 1.00 80.19 105 PHE A C 1
ATOM 821 O O . PHE A 1 105 ? -7.755 26.021 0.971 1.00 80.19 105 PHE A O 1
ATOM 828 N N . LEU A 1 106 ? -9.853 25.460 0.417 1.00 79.75 106 LEU A N 1
ATOM 829 C CA . LEU A 1 106 ? -10.006 26.569 -0.540 1.00 79.75 106 LEU A CA 1
ATOM 830 C C . LEU A 1 106 ? -10.068 27.949 0.140 1.00 79.75 106 LEU A C 1
ATOM 832 O O . LEU A 1 106 ? -9.893 28.972 -0.523 1.00 79.75 106 LEU A O 1
ATOM 836 N N . ARG A 1 107 ? -10.315 28.024 1.456 1.00 79.19 107 ARG A N 1
ATOM 837 C CA . ARG A 1 107 ? -10.397 29.310 2.165 1.00 79.19 107 ARG A CA 1
ATOM 838 C C . ARG A 1 107 ? -8.991 29.860 2.474 1.00 79.19 107 ARG A C 1
ATOM 840 O O . ARG A 1 107 ? -8.228 29.206 3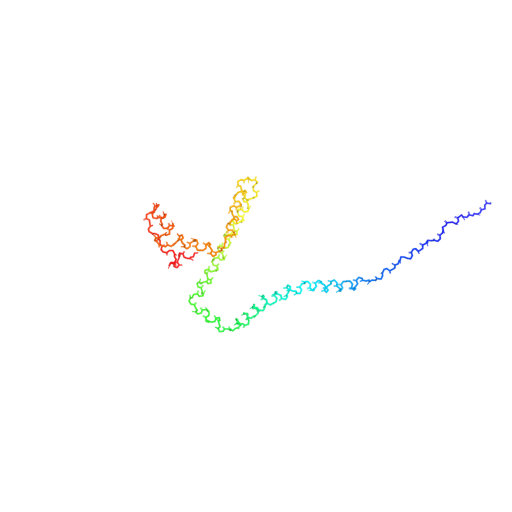.183 1.00 79.19 107 ARG A O 1
ATOM 847 N N . PRO A 1 108 ? -8.641 31.094 2.059 1.00 72.31 108 PRO A N 1
ATOM 848 C CA . PRO A 1 108 ? -7.290 31.641 2.222 1.00 72.31 108 PRO A CA 1
ATOM 849 C C . PRO A 1 108 ? -7.016 32.180 3.645 1.00 72.31 108 PRO A C 1
ATOM 851 O O . PRO A 1 108 ? -6.705 33.356 3.831 1.00 72.31 108 PRO A O 1
ATOM 854 N N . ARG A 1 109 ? -7.112 31.338 4.687 1.00 83.62 109 ARG A N 1
ATOM 855 C CA . ARG A 1 109 ? -6.749 31.707 6.076 1.00 83.62 109 ARG A CA 1
ATOM 856 C C . ARG A 1 109 ? -5.380 31.158 6.481 1.00 83.62 109 ARG A C 1
ATOM 858 O O . ARG A 1 109 ? -5.032 30.027 6.166 1.00 83.62 109 ARG A O 1
ATOM 865 N N . ARG A 1 110 ? -4.611 31.931 7.259 1.00 80.19 110 ARG A N 1
ATOM 866 C CA . ARG A 1 110 ? -3.270 31.523 7.734 1.00 80.19 110 ARG A CA 1
ATOM 867 C C . ARG A 1 110 ? -3.288 30.261 8.610 1.00 80.19 110 ARG A C 1
ATOM 869 O O . ARG A 1 110 ? -2.445 29.399 8.409 1.00 80.19 110 ARG A O 1
ATOM 876 N N . TRP A 1 111 ? -4.276 30.105 9.496 1.00 84.00 111 TRP A N 1
ATOM 877 C CA . TRP A 1 111 ? -4.430 28.906 10.340 1.00 84.00 111 TRP A CA 1
ATOM 878 C C . TRP A 1 111 ? -4.670 27.618 9.534 1.00 84.00 111 TRP A C 1
ATOM 880 O O . TRP A 1 111 ? -4.247 26.546 9.949 1.00 84.00 111 TRP A O 1
ATOM 890 N N . ILE A 1 112 ? -5.268 27.726 8.340 1.00 83.81 112 ILE A N 1
ATOM 891 C CA . ILE A 1 112 ? -5.481 26.584 7.438 1.00 83.81 112 ILE A CA 1
ATOM 892 C C . ILE A 1 112 ? -4.151 26.061 6.880 1.00 83.81 112 ILE A C 1
ATOM 894 O O . ILE A 1 112 ? -3.994 24.856 6.715 1.00 83.81 112 ILE A O 1
ATOM 898 N N . ARG A 1 113 ? -3.156 26.934 6.665 1.00 79.56 113 ARG A N 1
ATOM 899 C CA . ARG A 1 113 ? -1.814 26.505 6.230 1.00 79.56 113 ARG A CA 1
ATOM 900 C C . ARG A 1 113 ? -1.123 25.636 7.280 1.00 79.56 113 ARG A C 1
ATOM 902 O O . ARG A 1 113 ? -0.471 24.665 6.919 1.00 79.56 113 ARG A O 1
ATOM 909 N N . ILE A 1 114 ? -1.293 25.967 8.563 1.00 86.94 114 ILE A N 1
ATOM 910 C CA . ILE A 1 114 ? -0.763 25.162 9.674 1.00 86.94 114 ILE A CA 1
ATOM 911 C C . ILE A 1 114 ? -1.490 23.814 9.727 1.00 86.94 114 ILE A C 1
ATOM 913 O O . ILE A 1 114 ? -0.844 22.775 9.815 1.00 86.94 114 ILE A O 1
ATOM 917 N N . LEU A 1 115 ? -2.822 23.819 9.595 1.00 86.12 115 LEU A N 1
ATOM 918 C CA . LEU A 1 115 ? -3.623 22.592 9.584 1.00 86.12 115 LEU A CA 1
ATOM 919 C C . LEU A 1 115 ? -3.221 21.643 8.442 1.00 86.12 115 LEU A C 1
ATOM 921 O O . LEU A 1 115 ? -3.121 20.439 8.649 1.00 86.12 115 LEU A O 1
ATOM 925 N N . LEU A 1 116 ? -2.953 22.188 7.251 1.00 85.12 116 LEU A N 1
ATOM 926 C CA . LEU A 1 116 ? -2.499 21.421 6.091 1.00 85.12 116 LEU A CA 1
ATOM 927 C C . LEU A 1 116 ? -1.112 20.806 6.322 1.00 85.12 116 LEU A C 1
ATOM 929 O O . LEU A 1 116 ? -0.902 19.646 5.981 1.00 85.12 116 LEU A O 1
ATOM 933 N N . ALA A 1 117 ? -0.189 21.541 6.952 1.00 86.12 117 ALA A N 1
ATOM 934 C CA . ALA A 1 117 ? 1.120 21.004 7.323 1.00 86.12 117 ALA A CA 1
ATOM 935 C C . ALA A 1 117 ? 0.997 19.832 8.314 1.00 86.12 117 ALA A C 1
ATOM 937 O O . ALA A 1 117 ? 1.637 18.802 8.119 1.00 86.12 117 ALA A O 1
ATOM 938 N N . ILE A 1 118 ? 0.126 19.955 9.324 1.00 89.12 118 ILE A N 1
ATOM 939 C CA . ILE A 1 118 ? -0.161 18.873 10.279 1.00 89.12 118 ILE A CA 1
ATOM 940 C C . ILE A 1 118 ? -0.810 17.675 9.571 1.00 89.12 118 ILE A C 1
ATOM 942 O O . ILE A 1 118 ? -0.449 16.542 9.858 1.00 89.12 118 ILE A O 1
ATOM 946 N N . TYR A 1 119 ? -1.726 17.903 8.626 1.00 85.31 119 TYR A N 1
ATOM 947 C CA . TYR A 1 119 ? -2.418 16.837 7.892 1.00 85.31 119 TYR A CA 1
ATOM 948 C C . TYR A 1 119 ? -1.494 16.009 6.986 1.00 85.31 119 TYR A C 1
ATOM 950 O O . TYR A 1 119 ? -1.701 14.809 6.827 1.00 85.31 119 TYR A O 1
ATOM 958 N N . VAL A 1 120 ? -0.471 16.629 6.393 1.00 85.75 120 VAL A N 1
ATOM 959 C CA . VAL A 1 120 ? 0.506 15.925 5.543 1.00 85.75 120 VAL A CA 1
ATOM 960 C C . VAL A 1 120 ? 1.530 15.149 6.381 1.00 85.75 120 VAL A C 1
ATOM 962 O O . VAL A 1 120 ? 2.067 14.145 5.922 1.00 85.75 120 VAL A O 1
ATOM 965 N N . LEU A 1 121 ? 1.772 15.571 7.624 1.00 87.00 121 LEU A N 1
ATOM 966 C CA . LEU A 1 121 ? 2.777 15.001 8.526 1.00 87.00 121 LEU A CA 1
ATOM 967 C C . LEU A 1 121 ? 2.617 13.476 8.749 1.00 87.00 121 LEU A C 1
ATOM 969 O O . LEU A 1 121 ? 3.614 12.765 8.615 1.00 87.00 121 LEU A O 1
ATOM 973 N N . PRO A 1 122 ? 1.400 12.932 8.970 1.00 83.19 122 PRO A N 1
ATOM 974 C CA . PRO A 1 122 ? 1.141 11.494 9.011 1.00 83.19 122 PRO A CA 1
ATOM 975 C C . PRO A 1 122 ? 1.687 10.697 7.822 1.00 83.19 122 PRO A C 1
ATOM 977 O O . PRO A 1 122 ? 2.089 9.552 7.998 1.00 83.19 122 PRO A O 1
ATOM 980 N N . TRP A 1 123 ? 1.726 11.285 6.621 1.00 84.62 123 TRP A N 1
ATOM 981 C CA . TRP A 1 123 ? 2.155 10.591 5.403 1.00 84.62 123 TRP A CA 1
ATOM 982 C C . TRP A 1 123 ? 3.645 10.222 5.412 1.00 84.62 123 TRP A C 1
ATOM 984 O O . TRP A 1 123 ? 4.065 9.328 4.684 1.00 84.62 123 TRP A O 1
ATOM 994 N N . VAL A 1 124 ? 4.445 10.889 6.248 1.00 87.44 124 VAL A N 1
ATOM 995 C CA . VAL A 1 124 ? 5.891 10.651 6.359 1.00 87.44 124 VAL A CA 1
ATOM 996 C C . VAL A 1 124 ? 6.206 9.439 7.247 1.00 87.44 124 VAL A C 1
ATOM 998 O O . VAL A 1 124 ? 7.292 8.868 7.148 1.00 87.44 124 VAL A O 1
ATOM 1001 N N . PHE A 1 125 ? 5.277 9.010 8.106 1.00 89.31 125 PHE A N 1
ATOM 1002 C CA . PHE A 1 125 ? 5.512 7.870 8.988 1.00 89.31 125 PHE A CA 1
ATOM 1003 C C . PHE A 1 125 ? 5.407 6.538 8.235 1.00 89.31 125 PHE A C 1
ATOM 1005 O O . PHE A 1 125 ? 4.468 6.293 7.479 1.00 89.31 125 PHE A O 1
ATOM 1012 N N . ALA A 1 126 ? 6.365 5.640 8.482 1.00 89.44 126 ALA A N 1
ATOM 1013 C CA . ALA A 1 126 ? 6.309 4.278 7.966 1.00 89.44 126 ALA A CA 1
ATOM 1014 C C . ALA A 1 126 ? 5.144 3.514 8.615 1.00 89.44 126 ALA A C 1
ATOM 1016 O O . ALA A 1 126 ? 5.040 3.473 9.841 1.00 89.44 126 ALA A O 1
ATOM 1017 N N . ALA A 1 127 ? 4.313 2.844 7.810 1.00 86.69 127 ALA A N 1
ATOM 1018 C CA . ALA A 1 127 ? 3.126 2.132 8.297 1.00 86.69 127 ALA A CA 1
ATOM 1019 C C . ALA A 1 127 ? 3.437 1.130 9.427 1.00 86.69 127 ALA A C 1
ATOM 1021 O O . ALA A 1 127 ? 2.679 1.023 10.389 1.00 86.69 127 ALA A O 1
ATOM 1022 N N . ALA A 1 128 ? 4.586 0.449 9.351 1.00 87.19 128 ALA A N 1
ATOM 1023 C CA . ALA A 1 128 ? 5.046 -0.459 10.400 1.00 87.19 128 ALA A CA 1
ATOM 1024 C C . ALA A 1 128 ? 5.276 0.255 11.745 1.00 87.19 128 ALA A C 1
ATOM 1026 O O . ALA A 1 128 ? 4.923 -0.281 12.791 1.00 87.19 128 ALA A O 1
ATOM 1027 N N . GLN A 1 129 ? 5.824 1.475 11.722 1.00 89.19 129 GLN A N 1
ATOM 1028 C CA . GLN A 1 129 ? 6.040 2.276 12.929 1.00 89.19 129 GLN A CA 1
ATOM 1029 C C . GLN A 1 129 ? 4.710 2.707 13.538 1.00 89.19 129 GLN A C 1
ATOM 1031 O O . GLN A 1 129 ? 4.503 2.535 14.732 1.00 89.19 129 GLN A O 1
ATOM 1036 N N . THR A 1 130 ? 3.782 3.186 12.710 1.00 86.94 130 THR A N 1
ATOM 1037 C CA . THR A 1 130 ? 2.436 3.557 13.155 1.00 86.94 130 THR A CA 1
ATOM 1038 C C . THR A 1 130 ? 1.703 2.370 13.785 1.00 86.94 130 THR A C 1
ATOM 1040 O O . THR A 1 130 ? 1.129 2.513 14.860 1.00 86.94 130 THR A O 1
ATOM 1043 N N . CYS A 1 131 ? 1.772 1.187 13.165 1.00 85.50 131 CYS A N 1
ATOM 1044 C CA . CYS A 1 131 ? 1.177 -0.038 13.703 1.00 85.50 131 CYS A CA 1
ATOM 1045 C C . CYS A 1 131 ? 1.767 -0.403 15.072 1.00 85.50 131 CYS A C 1
ATOM 1047 O O . CYS A 1 131 ? 1.028 -0.671 16.016 1.00 85.50 131 CYS A O 1
ATOM 1049 N N . LEU A 1 132 ? 3.093 -0.332 15.208 1.00 85.75 132 LEU A N 1
ATOM 1050 C CA . LEU A 1 132 ? 3.769 -0.593 16.475 1.00 85.75 132 LEU A CA 1
ATOM 1051 C C . LEU A 1 132 ? 3.367 0.427 17.550 1.00 85.75 132 LEU A C 1
ATOM 1053 O O . LEU A 1 132 ? 3.084 0.036 18.679 1.00 85.75 132 LEU A O 1
ATOM 1057 N N . SER A 1 133 ? 3.282 1.716 17.209 1.00 85.44 133 SER A N 1
ATOM 1058 C CA . SER A 1 133 ? 2.808 2.749 18.137 1.00 85.44 133 SER A CA 1
ATOM 1059 C C . SER A 1 133 ? 1.403 2.441 18.653 1.00 85.44 133 SER A C 1
ATOM 1061 O O . SER A 1 133 ? 1.181 2.501 19.859 1.00 85.44 133 SER A O 1
ATOM 1063 N N . PHE A 1 134 ? 0.477 2.054 17.769 1.00 83.75 134 PHE A N 1
ATOM 1064 C CA . PHE A 1 134 ? -0.868 1.641 18.175 1.00 83.75 134 PHE A CA 1
ATOM 1065 C C . PHE A 1 134 ? -0.855 0.373 19.029 1.00 83.75 134 PHE A C 1
ATOM 1067 O O . PHE A 1 134 ? -1.564 0.320 20.028 1.00 83.75 134 PHE A O 1
ATOM 1074 N N . HIS A 1 135 ? -0.022 -0.610 18.685 1.00 82.00 135 HIS A N 1
ATOM 1075 C CA . HIS A 1 135 ? 0.115 -1.841 19.457 1.00 82.00 135 HIS A CA 1
ATOM 1076 C C . HIS A 1 135 ? 0.510 -1.574 20.911 1.00 82.00 135 HIS A C 1
ATOM 1078 O O . HIS A 1 135 ? -0.170 -2.049 21.814 1.00 82.00 135 HIS A O 1
ATOM 1084 N N . TRP A 1 136 ? 1.540 -0.757 21.146 1.00 79.25 136 TRP A N 1
ATOM 1085 C CA . TRP A 1 136 ? 1.965 -0.388 22.502 1.00 79.25 136 TRP A CA 1
ATOM 1086 C C . TRP A 1 136 ? 0.948 0.491 23.230 1.00 79.25 136 TRP A C 1
ATOM 1088 O O . TRP A 1 136 ? 0.804 0.390 24.445 1.00 79.25 136 TRP A O 1
ATOM 1098 N N . MET A 1 137 ? 0.222 1.343 22.504 1.00 80.31 137 MET A N 1
ATOM 1099 C CA . MET A 1 137 ? -0.820 2.181 23.099 1.00 80.31 137 MET A CA 1
ATOM 1100 C C . MET A 1 137 ? -2.026 1.356 23.586 1.00 80.31 137 MET A C 1
ATOM 1102 O O . MET A 1 137 ? -2.677 1.754 24.552 1.00 80.31 137 MET A O 1
ATOM 1106 N N . LEU A 1 138 ? -2.295 0.223 22.924 1.00 76.00 138 LEU A N 1
ATOM 1107 C CA . LEU A 1 138 ? -3.448 -0.668 23.118 1.00 76.00 138 LEU A CA 1
ATOM 1108 C C . LEU A 1 138 ? -3.082 -2.008 23.793 1.00 76.00 138 LEU A C 1
ATOM 1110 O O . LEU A 1 138 ? -3.868 -2.955 23.745 1.00 76.00 138 LEU A O 1
ATOM 1114 N N . ILE A 1 139 ? -1.885 -2.141 24.371 1.00 76.81 139 ILE A N 1
ATOM 1115 C CA . ILE A 1 139 ? -1.477 -3.379 25.048 1.00 76.81 139 ILE A CA 1
ATOM 1116 C C . ILE A 1 139 ? -2.110 -3.438 26.452 1.00 76.81 139 ILE A C 1
ATOM 1118 O O . ILE A 1 139 ? -1.892 -2.551 27.276 1.00 76.81 139 ILE A O 1
ATOM 1122 N N . GLY A 1 140 ? -2.929 -4.463 26.712 1.00 61.31 140 GLY A N 1
ATOM 1123 C CA . GLY A 1 140 ? -3.708 -4.586 27.953 1.00 61.31 140 GLY A CA 1
ATOM 1124 C C . GLY A 1 140 ? -2.831 -4.706 29.203 1.00 61.31 140 GLY A C 1
ATOM 1125 O O . GLY A 1 140 ? -1.859 -5.459 29.177 1.00 61.31 140 GLY A O 1
ATOM 1126 N N . GLU A 1 141 ? -3.203 -3.969 30.262 1.00 59.97 141 GLU A N 1
ATOM 1127 C CA . GLU A 1 141 ? -2.562 -3.767 31.590 1.00 59.97 141 GLU A CA 1
ATOM 1128 C C . GLU A 1 141 ? -1.603 -2.562 31.716 1.00 59.97 141 GLU A C 1
ATOM 1130 O O . GLU A 1 141 ? -1.504 -1.976 32.792 1.00 59.97 141 GLU A O 1
ATOM 1135 N N . GLN A 1 142 ? -0.903 -2.148 30.653 1.00 59.69 142 GLN A N 1
ATOM 1136 C CA . GLN A 1 142 ? 0.075 -1.031 30.702 1.00 59.69 142 GLN A CA 1
ATOM 1137 C C . GLN A 1 142 ? -0.097 -0.011 29.564 1.00 59.69 142 GLN A C 1
ATOM 1139 O O . GLN A 1 142 ? 0.674 0.946 29.453 1.00 59.69 142 GLN A O 1
ATOM 1144 N N . GLY A 1 143 ? -1.102 -0.206 28.708 1.00 67.62 143 GLY A N 1
ATOM 1145 C CA . GLY A 1 143 ? -1.415 0.668 27.588 1.00 67.62 143 GLY A CA 1
ATOM 1146 C C . GLY A 1 143 ? -1.930 2.033 28.039 1.00 67.62 143 GLY A C 1
ATOM 1147 O O . GLY A 1 143 ? -2.714 2.162 28.981 1.00 67.62 143 GLY A O 1
ATOM 1148 N N . LEU A 1 144 ? -1.516 3.076 27.317 1.00 73.31 144 LEU A N 1
ATOM 1149 C CA . LEU A 1 144 ? -1.936 4.455 27.573 1.00 73.31 144 LEU A CA 1
ATOM 1150 C C . LEU A 1 144 ? -3.464 4.625 27.467 1.00 73.31 144 LEU A C 1
ATOM 1152 O O . LEU A 1 144 ? -4.039 5.415 28.214 1.00 73.31 144 LEU A O 1
ATOM 1156 N N . VAL A 1 145 ? -4.126 3.878 26.572 1.00 76.00 145 VAL A N 1
ATOM 1157 C CA . VAL A 1 145 ? -5.592 3.935 26.408 1.00 76.00 145 VAL A CA 1
ATOM 1158 C C . VAL A 1 145 ? -6.313 3.343 27.614 1.00 76.00 145 VAL A C 1
ATOM 1160 O O . VAL A 1 145 ? -7.232 3.973 28.133 1.00 76.00 145 VAL A O 1
ATOM 1163 N N . ASP A 1 146 ? -5.879 2.179 28.095 1.00 75.75 146 ASP A N 1
ATOM 1164 C CA . ASP A 1 146 ? -6.535 1.494 29.213 1.00 75.75 146 ASP A CA 1
ATOM 1165 C C . ASP A 1 146 ? -6.332 2.257 30.526 1.00 75.75 146 ASP A C 1
ATOM 1167 O O . ASP A 1 146 ? -7.271 2.407 31.306 1.00 75.75 146 ASP A O 1
ATOM 1171 N N . GLY A 1 147 ? -5.148 2.851 30.726 1.00 72.81 147 GLY A N 1
ATOM 1172 C CA . GLY A 1 147 ? -4.889 3.747 31.856 1.00 72.81 147 GLY A CA 1
ATOM 1173 C C . GLY A 1 147 ? -5.770 5.004 31.842 1.00 72.81 147 GLY A C 1
ATOM 1174 O O . GLY A 1 147 ? -6.289 5.406 32.885 1.00 72.81 147 GLY A O 1
ATOM 1175 N N . LEU A 1 148 ? -5.994 5.605 30.667 1.00 74.88 148 LEU A N 1
ATOM 1176 C CA . LEU A 1 148 ? -6.905 6.745 30.516 1.00 74.88 148 LEU A CA 1
ATOM 1177 C C . LEU A 1 148 ? -8.371 6.350 30.738 1.00 74.88 148 LEU A C 1
ATOM 1179 O O . LEU A 1 148 ? -9.098 7.079 31.412 1.00 74.88 148 LEU A O 1
ATOM 1183 N N . LEU A 1 149 ? -8.809 5.205 30.207 1.00 77.12 149 LEU A N 1
ATOM 1184 C CA . LEU A 1 149 ? -10.167 4.686 30.404 1.00 77.12 149 LEU A CA 1
ATOM 1185 C C . LEU A 1 149 ? -10.450 4.387 31.878 1.00 77.12 149 LEU A C 1
ATOM 1187 O O . LEU A 1 149 ? -11.512 4.759 32.383 1.00 77.12 149 LEU A O 1
ATOM 1191 N N . LEU A 1 150 ? -9.487 3.800 32.586 1.00 75.06 150 LEU A N 1
ATOM 1192 C CA . LEU A 1 150 ? -9.609 3.517 34.010 1.00 75.06 150 LEU A CA 1
ATOM 1193 C C . LEU A 1 150 ? -9.696 4.810 34.839 1.00 75.06 150 LEU A C 1
ATOM 1195 O O . LEU A 1 150 ? -10.535 4.911 35.729 1.00 75.06 150 LEU A O 1
ATOM 1199 N N . GLN A 1 151 ? -8.885 5.826 34.525 1.00 76.12 151 GLN A N 1
ATOM 1200 C CA . GLN A 1 151 ? -8.883 7.099 35.261 1.00 76.12 151 GLN A CA 1
ATOM 1201 C C . GLN A 1 151 ? -10.115 7.975 34.998 1.00 76.12 151 GLN A C 1
ATOM 1203 O O . GLN A 1 151 ? -10.581 8.656 35.910 1.00 76.12 151 GLN A O 1
ATOM 1208 N N . LEU A 1 152 ? -10.630 7.991 33.765 1.00 78.31 152 LEU A N 1
ATOM 1209 C CA . LEU A 1 152 ? -11.766 8.838 33.381 1.00 78.31 152 LEU A CA 1
ATOM 1210 C C . LEU A 1 152 ? -13.120 8.163 33.613 1.00 78.31 152 LEU A C 1
ATOM 1212 O O . LEU A 1 152 ? -14.080 8.838 33.980 1.00 78.31 152 LEU A O 1
ATOM 1216 N N . PHE A 1 153 ? -13.206 6.853 33.379 1.00 79.38 153 PHE A N 1
ATOM 1217 C CA . PHE A 1 153 ? -14.474 6.122 33.339 1.00 79.38 153 PHE A CA 1
ATOM 1218 C C . PHE A 1 153 ? -14.537 4.942 34.317 1.00 79.38 153 PHE A C 1
ATOM 1220 O O . PHE A 1 153 ? -15.620 4.393 34.506 1.00 79.38 153 PHE A O 1
ATOM 1227 N N . GLY A 1 154 ? -13.427 4.558 34.961 1.00 75.12 154 GLY A N 1
ATOM 1228 C CA . GLY A 1 154 ? -13.395 3.454 35.929 1.00 75.12 154 GLY A CA 1
ATOM 1229 C C . GLY A 1 154 ? -13.603 2.068 35.312 1.00 75.12 154 GLY A C 1
ATOM 1230 O O . GLY A 1 154 ? -13.977 1.141 36.022 1.00 75.12 154 GLY A O 1
ATOM 1231 N N . ILE A 1 155 ? -13.406 1.930 33.998 1.00 74.81 155 ILE A N 1
ATOM 1232 C CA . ILE A 1 155 ? -13.603 0.681 33.253 1.00 74.81 155 ILE A CA 1
ATOM 1233 C C . ILE A 1 155 ? -12.235 0.042 33.007 1.00 74.81 155 ILE A C 1
ATOM 1235 O O . ILE A 1 155 ? -11.338 0.700 32.480 1.00 74.81 155 ILE A O 1
ATOM 1239 N N . GLU A 1 156 ? -12.084 -1.236 33.358 1.00 69.00 156 GLU A N 1
ATOM 1240 C CA . GLU A 1 156 ? -10.917 -2.032 32.968 1.00 69.00 156 GLU A CA 1
ATOM 1241 C C . GLU A 1 156 ? -10.924 -2.231 31.445 1.00 69.00 156 GLU A C 1
ATOM 1243 O O . GLU A 1 156 ? -11.904 -2.709 30.866 1.00 69.00 156 GLU A O 1
ATOM 1248 N N . GLY A 1 157 ? -9.849 -1.794 30.785 1.00 64.06 157 GLY A N 1
ATOM 1249 C CA . GLY A 1 157 ? -9.730 -1.836 29.332 1.00 64.06 157 GLY A CA 1
ATOM 1250 C C . GLY A 1 157 ? -9.807 -3.269 28.786 1.00 64.06 157 GLY A C 1
ATOM 1251 O O . GLY A 1 157 ? -9.153 -4.165 29.325 1.00 64.06 157 GLY A O 1
ATOM 1252 N N . PRO A 1 158 ? -10.606 -3.532 27.734 1.00 68.12 158 PRO A N 1
ATOM 1253 C CA . PRO A 1 158 ? -10.694 -4.860 27.139 1.00 68.12 158 PRO A CA 1
ATOM 1254 C C . PRO A 1 158 ? -9.389 -5.233 26.423 1.00 68.12 158 PRO A C 1
ATOM 1256 O O . PRO A 1 158 ? -8.673 -4.377 25.915 1.00 68.12 158 PRO A O 1
ATOM 1259 N N . ILE A 1 159 ? -9.109 -6.532 26.280 1.00 69.62 159 ILE A N 1
ATOM 1260 C CA . ILE A 1 159 ? -7.966 -7.002 25.481 1.00 69.62 159 ILE A CA 1
ATOM 1261 C C . ILE A 1 159 ? -8.260 -6.765 23.987 1.00 69.62 159 ILE A C 1
ATOM 1263 O O . ILE A 1 159 ? -8.846 -7.615 23.308 1.00 69.62 159 ILE A O 1
ATOM 1267 N N . TRP A 1 160 ? -7.835 -5.606 23.474 1.00 69.94 160 TRP A N 1
ATOM 1268 C CA . TRP A 1 160 ? -8.139 -5.098 22.129 1.00 69.94 160 TRP A CA 1
ATOM 1269 C C . TRP A 1 160 ? -7.782 -6.070 20.996 1.00 69.94 160 TRP A C 1
ATOM 1271 O O . TRP A 1 160 ? -8.543 -6.223 20.045 1.00 69.94 160 TRP A O 1
ATOM 1281 N N . PHE A 1 161 ? -6.656 -6.781 21.113 1.00 64.00 161 PHE A N 1
ATOM 1282 C CA . PHE A 1 161 ? -6.136 -7.654 20.051 1.00 64.00 161 PHE A CA 1
ATOM 1283 C C . PHE A 1 161 ? -6.674 -9.094 20.060 1.00 64.00 161 PHE A C 1
ATOM 1285 O O . PHE A 1 161 ? -6.330 -9.866 19.168 1.00 64.00 161 PHE A O 1
ATOM 1292 N N . ASN A 1 162 ? -7.497 -9.486 21.040 1.00 65.31 162 ASN A N 1
ATOM 1293 C CA . ASN A 1 162 ? -7.941 -10.882 21.194 1.00 65.31 162 ASN A CA 1
ATOM 1294 C C . ASN A 1 162 ? -9.400 -11.106 20.736 1.00 65.31 162 ASN A C 1
ATOM 1296 O O . ASN A 1 162 ? -9.840 -12.234 20.520 1.00 65.31 162 ASN A O 1
ATOM 1300 N N . GLY A 1 163 ? -10.175 -10.029 20.567 1.00 58.97 163 GLY A N 1
ATOM 1301 C CA . GLY A 1 163 ? -11.584 -10.094 20.181 1.00 58.97 163 GLY A CA 1
ATOM 1302 C C . GLY A 1 163 ? -11.804 -9.978 18.673 1.00 58.97 163 GLY A C 1
ATOM 1303 O O . GLY A 1 163 ? -11.458 -8.968 18.067 1.00 58.97 163 GLY A O 1
ATOM 1304 N N . ARG A 1 164 ? -12.504 -10.952 18.073 1.00 54.53 164 ARG A N 1
ATOM 1305 C CA . ARG A 1 164 ? -12.885 -10.955 16.640 1.00 54.53 164 ARG A CA 1
ATOM 1306 C C . ARG A 1 164 ? -13.707 -9.728 16.198 1.00 54.53 164 ARG A C 1
ATOM 1308 O O . ARG A 1 164 ? -13.774 -9.445 15.011 1.00 54.53 164 ARG A O 1
ATOM 1315 N N . TRP A 1 165 ? -14.334 -9.031 17.147 1.00 53.47 165 TRP A N 1
ATOM 1316 C CA . TRP A 1 165 ? -15.157 -7.835 16.930 1.00 53.47 165 TRP A CA 1
ATOM 1317 C C . TRP A 1 165 ? -14.420 -6.514 17.190 1.00 53.47 165 TRP A C 1
ATOM 1319 O O . TRP A 1 165 ? -14.918 -5.471 16.791 1.00 53.47 165 TRP A O 1
ATOM 1329 N N . LEU A 1 166 ? -13.262 -6.552 17.858 1.00 54.88 166 LEU A N 1
ATOM 1330 C CA . LEU A 1 166 ? -12.457 -5.367 18.191 1.00 54.88 166 LEU A CA 1
ATOM 1331 C C . LEU A 1 166 ? -11.384 -5.070 17.127 1.00 54.88 166 LEU A C 1
ATOM 1333 O O . LEU A 1 166 ? -10.823 -3.981 17.119 1.00 54.88 166 LEU A O 1
ATOM 1337 N N . GLY A 1 167 ? -11.100 -6.035 16.242 1.00 49.81 167 GLY A N 1
ATOM 1338 C CA . GLY A 1 167 ? -10.136 -5.918 15.140 1.00 49.81 167 GLY A CA 1
ATOM 1339 C C . GLY A 1 167 ? -10.738 -5.615 13.759 1.00 49.81 167 GLY A C 1
ATOM 1340 O O . GLY A 1 167 ? -10.029 -5.765 12.764 1.00 49.81 167 GLY A O 1
ATOM 1341 N N . LEU A 1 168 ? -12.026 -5.254 13.689 1.00 4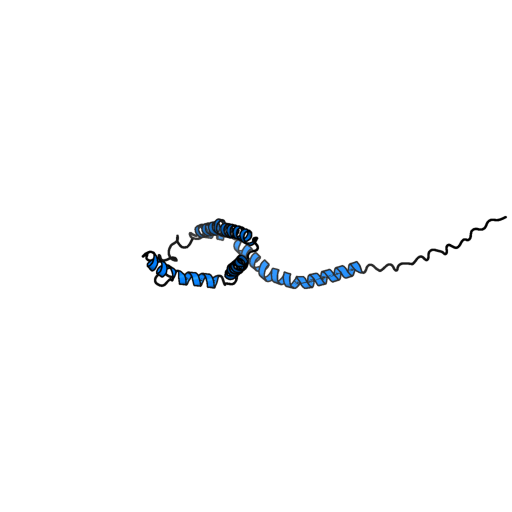5.06 168 LEU A N 1
ATOM 1342 C CA . LEU A 1 168 ? -12.693 -4.703 12.498 1.00 45.06 168 LEU A CA 1
ATOM 1343 C C . LEU A 1 168 ? -12.711 -3.174 12.576 1.00 45.06 168 LEU A C 1
ATOM 1345 O O . LEU A 1 168 ? -12.485 -2.539 11.522 1.00 45.06 168 LEU A O 1
#